Protein AF-A0AB34G7E0-F1 (afdb_monomer_lite)

Radius of gyration: 24.96 Å; chains: 1; bounding box: 68×30×69 Å

Sequence (109 aa):
MFFPPKDTCLTAKNKTSCTASSSSLFYYLYVFILGQLLLGTGGTPLYTLGTAFIDDSVPTYKSSLYIGIGYSMSILGPAVGYVLGGQLLAMYIDVDLGQRQGNIYFSFI

Secondary structure (DSSP, 8-state):
-PPPP-------S--S-----HHHHHHHHHHHHHHHHHHHHHHHHHHHHHHHHHHHHS-TTSHHHHHHHHHHHHHHHHHHHHHHHHHHHHHHHHHHHHHHHHHHHHH--

Structure (mmCIF, N/CA/C/O backbone):
data_AF-A0AB34G7E0-F1
#
_entry.id   AF-A0AB34G7E0-F1
#
loop_
_atom_site.group_PDB
_atom_site.id
_atom_site.type_symbol
_atom_site.label_atom_id
_atom_site.label_alt_id
_atom_site.label_comp_id
_atom_site.label_asym_id
_atom_site.label_entity_id
_atom_site.label_seq_id
_atom_site.pdbx_PDB_ins_code
_atom_site.Cartn_x
_atom_site.Cartn_y
_atom_site.Cartn_z
_atom_site.occupancy
_atom_site.B_iso_or_equiv
_atom_site.auth_seq_id
_atom_site.auth_comp_id
_atom_site.auth_asym_id
_atom_site.auth_atom_id
_atom_site.pdbx_PDB_model_num
ATOM 1 N N . MET A 1 1 ? 18.840 -18.120 5.432 1.00 37.62 1 MET A N 1
ATOM 2 C CA . MET A 1 1 ? 19.385 -17.947 4.070 1.00 37.62 1 MET A CA 1
ATOM 3 C C . MET A 1 1 ? 19.069 -16.525 3.638 1.00 37.62 1 MET A C 1
ATOM 5 O O . MET A 1 1 ? 17.991 -16.258 3.132 1.00 37.62 1 MET A O 1
ATOM 9 N N . PHE A 1 2 ? 19.947 -15.596 4.012 1.00 39.34 2 PHE A N 1
ATOM 10 C CA . PHE A 1 2 ? 19.809 -14.167 3.742 1.00 39.34 2 PHE A CA 1
ATOM 11 C C . PHE A 1 2 ? 20.472 -13.917 2.387 1.00 39.34 2 PHE A C 1
ATOM 13 O O . PHE A 1 2 ? 21.656 -14.209 2.227 1.00 39.34 2 PHE A O 1
ATOM 20 N N . PHE A 1 3 ? 19.701 -13.492 1.390 1.00 44.53 3 PHE A N 1
ATOM 21 C CA . PHE A 1 3 ? 20.242 -13.167 0.074 1.00 44.53 3 PHE A CA 1
ATOM 22 C C . PHE A 1 3 ? 21.044 -11.861 0.206 1.00 44.53 3 PHE A C 1
ATOM 24 O O . PHE A 1 3 ? 20.474 -10.876 0.681 1.00 44.53 3 PHE A O 1
ATOM 31 N N . PRO A 1 4 ? 22.342 -11.818 -0.148 1.00 50.31 4 PRO A N 1
ATOM 32 C CA . PRO A 1 4 ? 23.071 -10.558 -0.172 1.00 50.31 4 PRO A CA 1
ATOM 33 C C . PRO A 1 4 ? 22.435 -9.607 -1.205 1.00 50.31 4 PRO A C 1
ATOM 35 O O . PRO A 1 4 ? 22.046 -10.061 -2.290 1.00 50.31 4 PRO A O 1
ATOM 38 N N . PRO A 1 5 ? 22.304 -8.305 -0.890 1.00 54.41 5 PRO A N 1
ATOM 39 C CA . PRO A 1 5 ? 21.828 -7.313 -1.844 1.00 54.41 5 PRO A CA 1
ATOM 40 C C . PRO A 1 5 ? 22.773 -7.285 -3.049 1.00 54.41 5 PRO A C 1
ATOM 42 O O . PRO A 1 5 ? 23.992 -7.385 -2.908 1.00 54.41 5 PRO A O 1
ATOM 45 N N . LYS A 1 6 ? 22.205 -7.191 -4.255 1.00 50.41 6 LYS A N 1
ATOM 46 C CA . LYS A 1 6 ? 22.954 -7.064 -5.511 1.00 50.41 6 LYS A CA 1
ATOM 47 C C . LYS A 1 6 ? 23.559 -5.663 -5.646 1.00 50.41 6 LYS A C 1
ATOM 49 O O . LYS A 1 6 ? 23.287 -4.958 -6.612 1.00 50.41 6 LYS A O 1
ATOM 54 N N . ASP A 1 7 ? 24.450 -5.309 -4.731 1.00 50.94 7 ASP A N 1
ATOM 55 C CA . ASP A 1 7 ? 25.400 -4.214 -4.899 1.00 50.94 7 ASP A CA 1
ATOM 56 C C . ASP A 1 7 ? 26.570 -4.747 -5.724 1.00 50.94 7 ASP A C 1
ATOM 58 O O . ASP A 1 7 ? 27.663 -5.035 -5.236 1.00 50.94 7 ASP A O 1
ATOM 62 N N . THR A 1 8 ? 26.311 -4.950 -7.015 1.00 56.44 8 THR A N 1
ATOM 63 C CA . THR A 1 8 ? 27.343 -5.354 -7.972 1.00 56.44 8 THR A CA 1
ATOM 64 C C . THR A 1 8 ? 28.206 -4.134 -8.294 1.00 56.44 8 THR A C 1
ATOM 66 O O . THR A 1 8 ? 28.153 -3.594 -9.392 1.00 56.44 8 THR A O 1
ATOM 69 N N . CYS A 1 9 ? 29.015 -3.685 -7.335 1.00 55.59 9 CYS A N 1
ATOM 70 C CA . CYS A 1 9 ? 30.207 -2.891 -7.616 1.00 55.59 9 CYS A CA 1
ATOM 71 C C . CYS A 1 9 ? 31.407 -3.843 -7.655 1.00 55.59 9 CYS A C 1
ATOM 73 O O . CYS A 1 9 ? 32.305 -3.812 -6.819 1.00 55.59 9 CYS A O 1
ATOM 75 N N . LEU A 1 10 ? 31.386 -4.754 -8.628 1.00 55.25 10 LEU A N 1
ATOM 76 C CA . LEU A 1 10 ? 32.569 -5.496 -9.039 1.00 55.25 10 LEU A CA 1
ATOM 77 C C . LEU A 1 10 ? 33.052 -4.912 -10.362 1.00 55.25 10 LEU A C 1
ATOM 79 O O . LEU A 1 10 ? 32.735 -5.396 -11.441 1.00 55.25 10 LEU A O 1
ATOM 83 N N . THR A 1 11 ? 33.843 -3.852 -10.270 1.00 50.22 11 THR A N 1
ATOM 84 C CA . THR A 1 11 ? 34.901 -3.572 -11.244 1.00 50.22 11 THR A CA 1
ATOM 85 C C . THR A 1 11 ? 36.055 -2.966 -10.469 1.00 50.22 11 THR A C 1
ATOM 87 O O . THR A 1 11 ? 36.132 -1.767 -10.206 1.00 50.22 11 THR A O 1
ATOM 90 N N . ALA A 1 12 ? 36.957 -3.847 -10.047 1.00 59.81 12 ALA A N 1
ATOM 91 C CA . ALA A 1 12 ? 38.297 -3.443 -9.687 1.00 59.81 12 ALA A CA 1
ATOM 92 C C . ALA A 1 12 ? 38.921 -2.697 -10.883 1.00 59.81 12 ALA A C 1
ATOM 94 O O . ALA A 1 12 ? 38.929 -3.215 -11.996 1.00 59.81 12 ALA A O 1
ATOM 95 N N . LYS A 1 13 ? 39.486 -1.515 -10.600 1.00 57.91 13 LYS A N 1
ATOM 96 C CA . LYS A 1 13 ? 40.381 -0.707 -11.454 1.00 57.91 13 LYS A CA 1
ATOM 97 C C . LYS A 1 13 ? 39.755 0.087 -12.617 1.00 57.91 13 LYS A C 1
ATOM 99 O O . LYS A 1 13 ? 40.060 -0.180 -13.770 1.00 57.91 13 LYS A O 1
ATOM 104 N N . ASN A 1 14 ? 39.065 1.190 -12.319 1.00 60.66 14 ASN A N 1
ATOM 105 C CA . ASN A 1 14 ? 39.534 2.531 -12.715 1.00 60.66 14 ASN A CA 1
ATOM 106 C C . ASN A 1 14 ? 38.753 3.607 -11.945 1.00 60.66 14 ASN A C 1
ATOM 108 O O . ASN A 1 14 ? 37.554 3.491 -11.709 1.00 60.66 14 ASN A O 1
ATOM 112 N N . LYS A 1 15 ? 39.457 4.637 -11.494 1.00 62.06 15 LYS A N 1
ATOM 113 C CA . LYS A 1 15 ? 38.958 5.663 -10.587 1.00 62.06 15 LYS A CA 1
ATOM 114 C C . LYS A 1 15 ? 38.216 6.729 -11.393 1.00 62.06 15 LYS A C 1
ATOM 116 O O . LYS A 1 15 ? 38.884 7.650 -11.830 1.00 62.06 15 LYS A O 1
ATOM 121 N N . THR A 1 16 ? 36.890 6.625 -11.532 1.00 52.41 16 THR A N 1
ATOM 122 C CA . THR A 1 16 ? 35.964 7.781 -11.611 1.00 52.41 16 THR A CA 1
ATOM 123 C C . THR A 1 16 ? 34.492 7.351 -11.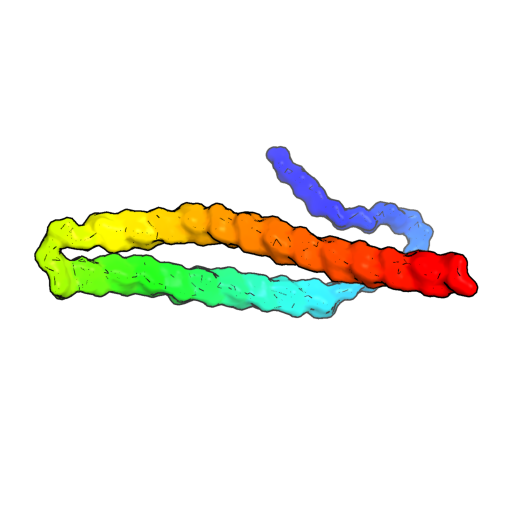684 1.00 52.41 16 THR A C 1
ATOM 125 O O . THR A 1 16 ? 34.035 6.773 -12.662 1.00 52.41 16 THR A O 1
ATOM 128 N N . SER A 1 17 ? 33.749 7.736 -10.642 1.00 47.50 17 SER A N 1
ATOM 129 C CA . SER A 1 17 ? 32.301 7.989 -10.662 1.00 47.50 17 SER A CA 1
ATOM 130 C C . SER A 1 17 ? 31.362 6.781 -10.746 1.00 47.50 17 SER A C 1
ATOM 132 O O . SER A 1 17 ? 30.557 6.653 -11.662 1.00 47.50 17 SER A O 1
ATOM 134 N N . CYS A 1 18 ? 31.319 5.990 -9.671 1.00 54.16 18 CYS A N 1
ATOM 135 C CA . CYS A 1 18 ? 30.024 5.477 -9.223 1.00 54.16 18 CYS A CA 1
ATOM 136 C C . CYS A 1 18 ? 29.202 6.674 -8.716 1.00 54.16 18 CYS A C 1
ATOM 138 O O . CYS A 1 18 ? 29.187 6.956 -7.519 1.00 54.16 18 CYS A O 1
ATOM 140 N N . THR A 1 19 ? 28.544 7.413 -9.613 1.00 51.47 19 THR A N 1
ATOM 141 C CA . THR A 1 19 ? 27.424 8.262 -9.199 1.00 51.47 19 THR A CA 1
ATOM 142 C C . THR A 1 19 ? 26.296 7.306 -8.858 1.00 51.47 19 THR A C 1
ATOM 144 O O . THR A 1 19 ? 25.448 6.984 -9.688 1.00 51.47 19 THR A O 1
ATOM 147 N N . ALA A 1 20 ? 26.293 6.822 -7.617 1.00 59.12 20 ALA A N 1
ATOM 148 C CA . ALA A 1 20 ? 25.029 6.519 -6.984 1.00 59.12 20 ALA A CA 1
ATOM 149 C C . ALA A 1 20 ? 24.216 7.811 -7.124 1.00 59.12 20 ALA A C 1
ATOM 151 O O . ALA A 1 20 ? 24.564 8.836 -6.537 1.00 59.12 20 ALA A O 1
ATOM 152 N N . SER A 1 21 ? 23.208 7.812 -7.997 1.00 56.06 21 SER A N 1
ATOM 153 C CA . SER A 1 21 ? 22.235 8.900 -8.095 1.00 56.06 21 SER A CA 1
ATOM 154 C C . SER A 1 21 ? 21.362 8.848 -6.840 1.00 56.06 21 SER A C 1
ATOM 156 O O . SER A 1 21 ? 20.166 8.567 -6.881 1.00 56.06 21 SER A O 1
ATOM 158 N N . SER A 1 22 ? 21.992 9.033 -5.680 1.00 58.19 22 SER A N 1
ATOM 159 C CA . SER A 1 22 ? 21.395 8.835 -4.368 1.00 58.19 22 SER A CA 1
ATOM 160 C C . SER A 1 22 ? 20.245 9.820 -4.163 1.00 58.19 22 SER A C 1
ATOM 162 O O . SER A 1 22 ? 19.269 9.498 -3.501 1.00 58.19 22 SER A O 1
ATOM 164 N N . SER A 1 23 ? 20.309 10.992 -4.805 1.00 62.22 23 SER A N 1
ATOM 165 C CA . SER A 1 23 ? 19.302 12.049 -4.682 1.00 62.22 23 SER A CA 1
ATOM 166 C C . SER A 1 23 ? 17.903 11.618 -5.145 1.00 62.22 23 SER A C 1
ATOM 168 O O . SER A 1 23 ? 16.927 11.915 -4.461 1.00 62.22 23 SER A O 1
ATOM 170 N N . SER A 1 24 ? 17.793 10.865 -6.246 1.00 66.62 24 SER A N 1
ATOM 171 C CA . SER A 1 24 ? 16.493 10.399 -6.758 1.00 66.62 24 SER A CA 1
ATOM 172 C C . SER A 1 24 ? 15.922 9.231 -5.948 1.00 66.62 24 SER A C 1
ATOM 174 O O . SER A 1 24 ? 14.721 9.185 -5.684 1.00 66.62 24 SER A O 1
ATOM 176 N N . LEU A 1 25 ? 16.783 8.324 -5.479 1.00 76.31 25 LEU A N 1
ATOM 177 C CA . LEU A 1 25 ? 16.378 7.170 -4.678 1.00 76.31 25 LEU A CA 1
ATOM 178 C C . LEU A 1 25 ? 15.793 7.601 -3.324 1.00 76.31 25 LEU A C 1
ATOM 180 O O . LEU A 1 25 ? 14.755 7.086 -2.910 1.00 76.31 25 LEU A O 1
ATOM 184 N N . PHE A 1 26 ? 16.419 8.574 -2.653 1.00 83.94 26 PHE A N 1
ATOM 185 C CA . PHE A 1 26 ? 15.941 9.060 -1.355 1.00 83.94 26 PHE A CA 1
ATOM 186 C C . PHE A 1 26 ? 14.540 9.672 -1.431 1.00 83.94 26 PHE A C 1
ATOM 188 O O . PHE A 1 26 ? 13.756 9.492 -0.502 1.00 83.94 26 PHE A O 1
ATOM 195 N N . TYR A 1 27 ? 14.197 10.335 -2.538 1.00 86.25 27 TYR A N 1
ATOM 196 C CA . TYR A 1 27 ? 12.853 10.873 -2.747 1.00 86.25 27 TYR A CA 1
ATOM 197 C C . TYR A 1 27 ? 11.794 9.761 -2.818 1.00 86.25 27 TYR A C 1
ATOM 199 O O . TYR A 1 27 ? 10.781 9.828 -2.123 1.00 86.25 27 TYR A O 1
ATOM 207 N N . TYR A 1 28 ? 12.059 8.693 -3.579 1.00 88.19 28 TYR A N 1
ATOM 208 C CA . TYR A 1 28 ? 11.166 7.530 -3.647 1.00 88.19 28 TYR A CA 1
ATOM 209 C C . TYR A 1 28 ? 11.017 6.827 -2.295 1.00 88.19 28 TYR A C 1
ATOM 211 O O . TYR A 1 28 ? 9.903 6.488 -1.898 1.00 88.19 28 TYR A O 1
ATOM 219 N N . LEU A 1 29 ? 12.120 6.647 -1.562 1.00 90.69 29 LEU A N 1
ATOM 220 C CA . LEU A 1 29 ? 12.082 6.051 -0.225 1.00 90.69 29 LEU A CA 1
ATOM 221 C C . LEU A 1 29 ? 11.282 6.912 0.757 1.00 90.69 29 LEU A C 1
ATOM 223 O O . LEU A 1 29 ? 10.520 6.374 1.556 1.00 90.69 29 LEU A O 1
ATOM 227 N N . TYR A 1 30 ? 11.404 8.237 0.679 1.00 91.38 30 TYR A N 1
ATOM 228 C CA . TYR A 1 30 ? 10.656 9.151 1.536 1.00 91.38 30 TYR A CA 1
ATOM 229 C C . TYR A 1 30 ? 9.144 9.062 1.294 1.00 91.38 30 TYR A C 1
ATOM 231 O O . TYR A 1 30 ? 8.378 8.897 2.243 1.00 91.38 30 TYR A O 1
ATOM 239 N N . VAL A 1 31 ? 8.713 9.090 0.028 1.00 93.19 31 VAL A N 1
ATOM 240 C CA . VAL A 1 31 ? 7.294 8.925 -0.335 1.00 93.19 31 VAL A CA 1
ATOM 241 C C . VAL A 1 31 ? 6.777 7.546 0.085 1.00 93.19 31 VAL A C 1
ATOM 243 O O . VAL A 1 31 ? 5.663 7.441 0.596 1.00 93.19 31 VAL A O 1
ATOM 246 N N . PHE A 1 32 ? 7.591 6.496 -0.053 1.00 93.25 32 PHE A N 1
ATOM 247 C CA . PHE A 1 32 ? 7.236 5.150 0.395 1.00 93.25 32 PHE A CA 1
ATOM 248 C C . PHE A 1 32 ? 7.040 5.074 1.916 1.00 93.25 32 PHE A C 1
ATOM 250 O O . PHE A 1 32 ? 6.034 4.539 2.383 1.00 93.25 32 PHE A O 1
ATOM 257 N N . ILE A 1 33 ? 7.961 5.647 2.696 1.00 94.75 33 ILE A N 1
ATOM 258 C CA . ILE A 1 33 ? 7.875 5.673 4.163 1.00 94.75 33 ILE A CA 1
ATOM 259 C C . ILE A 1 33 ? 6.650 6.471 4.619 1.00 94.75 33 ILE A C 1
ATOM 261 O O . ILE A 1 33 ? 5.917 6.005 5.491 1.00 94.75 33 ILE A O 1
ATOM 265 N N . LEU A 1 34 ? 6.387 7.634 4.012 1.00 94.69 34 LEU A N 1
ATOM 266 C CA . LEU A 1 34 ? 5.180 8.412 4.301 1.00 94.69 34 LEU A CA 1
ATOM 267 C C . LEU A 1 34 ? 3.904 7.648 3.945 1.00 94.69 34 LEU A C 1
ATOM 269 O O . LEU A 1 34 ? 2.955 7.665 4.725 1.00 94.69 34 LEU A O 1
ATOM 273 N N . GLY A 1 35 ? 3.884 6.945 2.811 1.00 94.44 35 GLY A N 1
ATOM 274 C CA . GLY A 1 35 ? 2.759 6.102 2.413 1.00 94.44 35 GLY A CA 1
ATOM 275 C C . GLY A 1 35 ? 2.474 5.008 3.441 1.00 94.44 35 GLY A C 1
ATOM 276 O O . GLY A 1 35 ? 1.343 4.887 3.904 1.00 94.44 35 GLY A O 1
ATOM 277 N N . GLN A 1 36 ? 3.503 4.269 3.863 1.00 92.12 36 GLN A N 1
ATOM 278 C CA . GLN A 1 36 ? 3.388 3.217 4.881 1.00 92.12 36 GLN A CA 1
ATOM 279 C C . GLN A 1 36 ? 2.952 3.771 6.243 1.00 92.12 36 GLN A C 1
ATOM 281 O O . GLN A 1 36 ? 2.168 3.132 6.947 1.00 92.12 36 GLN A O 1
ATOM 286 N N . LEU A 1 37 ? 3.416 4.973 6.599 1.00 94.00 37 LEU A N 1
ATOM 287 C CA . LEU A 1 37 ? 2.975 5.664 7.805 1.00 94.00 37 LEU A CA 1
ATOM 288 C C . LEU A 1 37 ? 1.488 6.018 7.714 1.00 94.00 37 LEU A C 1
ATOM 290 O O . LEU A 1 37 ? 0.749 5.687 8.634 1.00 94.00 37 LEU A O 1
ATOM 294 N N . LEU A 1 38 ? 1.034 6.613 6.605 1.00 92.00 38 LEU A N 1
ATOM 295 C CA . LEU A 1 38 ? -0.379 6.944 6.392 1.00 92.00 38 LEU A CA 1
ATOM 296 C C . LEU A 1 38 ? -1.272 5.698 6.400 1.00 92.00 38 LEU A C 1
ATOM 298 O O . LEU A 1 38 ? -2.327 5.710 7.034 1.00 92.00 38 LEU A O 1
ATOM 302 N N . LEU A 1 39 ? -0.835 4.624 5.737 1.00 88.19 39 LEU A N 1
ATOM 303 C CA . LEU A 1 39 ? -1.499 3.317 5.746 1.00 88.19 39 LEU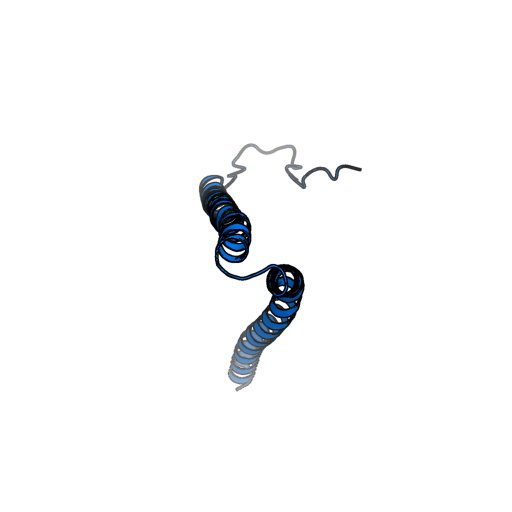 A CA 1
ATOM 304 C C . LEU A 1 39 ? -1.653 2.786 7.176 1.00 88.19 39 LEU A C 1
ATOM 306 O O . LEU A 1 39 ? -2.747 2.372 7.559 1.00 88.19 39 LEU A O 1
ATOM 310 N N . GLY A 1 40 ? -0.594 2.869 7.985 1.00 88.00 40 GLY A N 1
ATOM 311 C CA . GLY A 1 40 ? -0.642 2.533 9.406 1.00 88.00 40 GLY A CA 1
ATOM 312 C C . GLY A 1 40 ? -1.607 3.435 10.176 1.00 88.00 40 GLY A C 1
ATOM 313 O O . GLY A 1 40 ? -2.553 2.948 10.785 1.00 88.00 40 GLY A O 1
ATOM 314 N N . THR A 1 41 ? -1.431 4.756 10.112 1.00 86.56 41 THR A N 1
ATOM 315 C CA . THR A 1 41 ? -2.246 5.716 10.875 1.00 86.56 41 THR A CA 1
ATOM 316 C C . THR A 1 41 ? -3.707 5.760 10.455 1.00 86.56 41 THR A C 1
ATOM 318 O O . THR A 1 41 ? -4.522 6.203 11.249 1.00 86.56 41 THR A O 1
ATOM 321 N N . GLY A 1 42 ? -4.055 5.336 9.238 1.00 82.44 42 GLY A N 1
ATOM 322 C CA . GLY A 1 42 ? -5.440 5.190 8.793 1.00 82.44 42 GLY A CA 1
ATOM 323 C C . GLY A 1 42 ? -6.035 3.850 9.220 1.00 82.44 42 GLY A C 1
ATOM 324 O O . GLY A 1 42 ? -7.165 3.807 9.697 1.00 82.44 42 GLY A O 1
ATOM 325 N N . GLY A 1 43 ? -5.260 2.766 9.118 1.00 80.75 43 GLY A N 1
ATOM 326 C CA . GLY A 1 43 ? -5.698 1.423 9.494 1.00 80.75 43 GLY A CA 1
ATOM 327 C C . GLY A 1 43 ? -5.953 1.266 10.993 1.00 80.75 43 GLY A C 1
ATOM 328 O O . GLY A 1 43 ? -6.965 0.688 11.377 1.00 80.75 43 GLY A O 1
ATOM 329 N N . THR A 1 44 ? -5.088 1.814 11.850 1.00 82.56 44 THR A N 1
ATOM 330 C CA . THR A 1 44 ? -5.185 1.644 13.310 1.00 82.56 44 THR A CA 1
ATOM 331 C C . THR A 1 44 ? -6.444 2.265 13.929 1.00 82.56 44 THR A C 1
ATOM 333 O O . THR A 1 44 ? -7.143 1.549 14.640 1.00 82.56 44 THR A O 1
ATOM 336 N N . PRO A 1 45 ? -6.799 3.545 13.690 1.00 73.12 45 PRO A N 1
ATOM 337 C CA . PRO A 1 45 ? -8.042 4.113 14.192 1.00 73.12 45 PRO A CA 1
ATOM 338 C C . PRO A 1 45 ? -9.253 3.570 13.440 1.00 73.12 45 PRO A C 1
ATOM 340 O O . PRO A 1 45 ? -10.295 3.447 14.054 1.00 73.12 45 PRO A O 1
ATOM 343 N N . LEU A 1 46 ? -9.164 3.189 12.164 1.00 72.75 46 LEU A N 1
ATOM 344 C CA . LEU A 1 46 ? -10.305 2.578 11.473 1.00 72.75 46 LEU A CA 1
ATOM 345 C C . LEU A 1 46 ? -10.619 1.188 12.050 1.00 72.75 46 LEU A C 1
ATOM 347 O O . LEU A 1 46 ? -11.783 0.868 12.266 1.00 72.75 46 LEU A O 1
ATOM 351 N N . TYR A 1 47 ? -9.592 0.410 12.399 1.00 66.81 47 TYR A N 1
ATOM 352 C CA . TYR A 1 47 ? -9.740 -0.860 13.108 1.00 66.81 47 TYR A CA 1
ATOM 353 C C . TYR A 1 47 ? -10.218 -0.647 14.557 1.00 66.81 47 TYR A C 1
ATOM 355 O O . TYR A 1 47 ? -11.234 -1.210 14.944 1.00 66.81 47 TYR A O 1
ATOM 363 N N . THR A 1 48 ? -9.564 0.227 15.333 1.00 72.44 48 THR A N 1
ATOM 364 C CA . THR A 1 48 ? -9.903 0.512 16.745 1.00 72.44 48 THR A CA 1
ATOM 365 C C . THR A 1 48 ? -11.232 1.252 16.915 1.00 72.44 48 THR A C 1
ATOM 367 O O . THR A 1 48 ? -12.114 0.779 17.633 1.00 72.44 48 THR A O 1
ATOM 370 N N . LEU A 1 49 ? -11.404 2.409 16.266 1.00 67.19 49 LEU A N 1
ATOM 371 C CA . LEU A 1 49 ? -12.645 3.185 16.320 1.00 67.19 49 LEU A CA 1
ATOM 372 C C . LEU A 1 49 ? -13.767 2.421 15.634 1.00 67.19 49 LEU A C 1
ATOM 374 O O . LEU A 1 49 ? -14.873 2.479 16.135 1.00 67.19 49 LEU A O 1
ATOM 378 N N . GLY A 1 50 ? -13.504 1.670 14.558 1.00 68.00 50 GLY A N 1
ATOM 379 C CA . GLY A 1 50 ? -14.512 0.830 13.910 1.00 68.00 50 GLY A CA 1
ATOM 380 C C . GLY A 1 50 ? -15.091 -0.210 14.866 1.00 68.00 50 GLY A C 1
ATOM 381 O O . GLY A 1 50 ? -16.308 -0.284 15.007 1.00 68.00 50 GLY A O 1
ATOM 382 N N . THR A 1 51 ? -14.242 -0.952 15.587 1.00 60.81 51 THR A N 1
ATOM 383 C CA . THR A 1 51 ? -14.714 -1.919 16.593 1.00 60.81 51 THR A CA 1
ATOM 384 C C . THR A 1 51 ? -15.415 -1.250 17.774 1.00 60.81 51 THR A C 1
ATOM 386 O O . THR A 1 51 ? -16.435 -1.759 18.227 1.00 60.81 51 THR A O 1
ATOM 389 N N . ALA A 1 52 ? -14.928 -0.090 18.229 1.00 68.31 52 ALA A N 1
ATOM 390 C CA . ALA A 1 52 ? -15.533 0.643 19.342 1.00 68.31 52 ALA A CA 1
ATOM 391 C C . ALA A 1 52 ? -16.883 1.286 18.964 1.00 68.31 52 ALA A C 1
ATOM 393 O O . ALA A 1 52 ? -17.812 1.270 19.762 1.0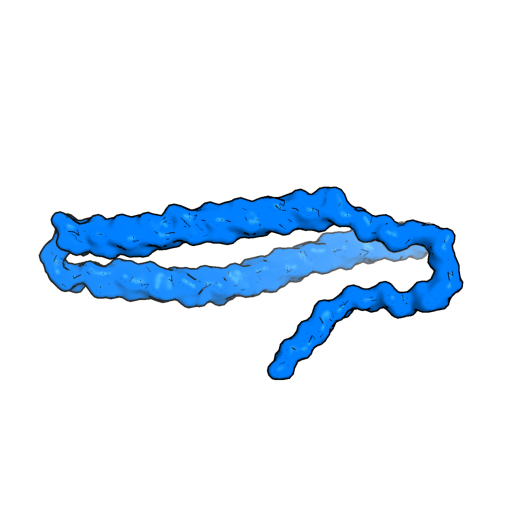0 68.31 52 ALA A O 1
ATOM 394 N N . PHE A 1 53 ? -17.037 1.789 17.731 1.00 62.94 53 PHE A N 1
ATOM 395 C CA . PHE A 1 53 ? -18.299 2.357 17.230 1.00 62.94 53 PHE A CA 1
ATOM 396 C C . PHE A 1 53 ? -19.407 1.303 17.132 1.00 62.94 53 PHE A C 1
ATOM 398 O O . PHE A 1 53 ? -20.586 1.610 17.294 1.00 62.94 53 PHE A O 1
ATOM 405 N N . ILE A 1 54 ? -19.028 0.057 16.836 1.00 60.91 54 ILE A N 1
ATOM 406 C CA . ILE A 1 54 ? -19.949 -1.080 16.768 1.00 60.91 54 ILE A CA 1
ATOM 407 C C . ILE A 1 54 ? -20.335 -1.561 18.175 1.00 60.91 54 ILE A C 1
ATOM 409 O O . ILE A 1 54 ? -21.467 -2.007 18.362 1.00 60.91 54 ILE A O 1
ATOM 413 N N . ASP A 1 55 ? -19.422 -1.469 19.144 1.00 64.25 55 ASP A N 1
ATOM 414 C CA . ASP A 1 55 ? -19.662 -1.869 20.536 1.00 64.25 55 ASP A CA 1
ATOM 415 C C . ASP A 1 55 ? -20.639 -0.919 21.258 1.00 64.25 55 ASP A C 1
ATOM 417 O O . ASP A 1 55 ? -21.491 -1.371 22.020 1.00 64.25 55 ASP A O 1
ATOM 421 N N . ASP A 1 56 ? -20.588 0.384 20.953 1.00 66.12 56 ASP A N 1
ATOM 422 C CA . ASP A 1 56 ? -21.297 1.415 21.729 1.00 66.12 56 ASP A CA 1
ATOM 423 C C . ASP A 1 56 ? -22.748 1.705 21.267 1.00 66.12 56 ASP A C 1
ATOM 425 O O . ASP A 1 56 ? -23.498 2.371 21.973 1.00 66.12 56 ASP A O 1
ATOM 429 N N . SER A 1 57 ? -23.200 1.229 20.092 1.00 60.25 57 SER A N 1
ATOM 430 C CA . SER A 1 57 ? -24.495 1.667 19.506 1.00 60.25 57 SER A CA 1
ATOM 431 C C . SER A 1 57 ? -25.529 0.588 19.122 1.00 60.25 57 SER A C 1
ATOM 433 O O . SER A 1 57 ? -26.629 0.962 18.715 1.00 60.25 57 SER A O 1
ATOM 435 N N . VAL A 1 58 ? -25.284 -0.727 19.268 1.00 48.31 58 VAL A N 1
ATOM 436 C CA . VAL A 1 58 ? -26.294 -1.783 18.972 1.00 48.31 58 VAL A CA 1
ATOM 437 C C . VAL A 1 58 ? -26.125 -3.024 19.877 1.00 48.31 58 VAL A C 1
ATOM 439 O O . VAL A 1 58 ? -25.001 -3.480 20.062 1.00 48.31 58 VAL A O 1
ATOM 442 N N . PRO A 1 59 ? -27.209 -3.647 20.401 1.00 51.25 59 PRO A N 1
ATOM 443 C CA . PRO A 1 59 ? -27.127 -4.885 21.186 1.00 51.25 59 PRO A CA 1
ATOM 444 C C . PRO A 1 59 ? -26.408 -6.021 20.428 1.00 51.25 59 PRO A C 1
ATOM 446 O O . PRO A 1 59 ? -26.621 -6.212 19.230 1.00 51.25 59 PRO A O 1
ATOM 449 N N . THR A 1 60 ? -25.596 -6.783 21.170 1.00 54.03 60 THR A N 1
ATOM 450 C CA . THR A 1 60 ? -24.542 -7.787 20.850 1.00 54.03 60 THR A CA 1
ATOM 451 C C . THR A 1 60 ? -24.699 -8.757 19.656 1.00 54.03 60 THR A C 1
ATOM 453 O O . THR A 1 60 ? -23.780 -9.516 19.358 1.00 54.03 60 THR A O 1
ATOM 456 N N . TYR A 1 61 ? -25.805 -8.739 18.914 1.00 55.31 61 TYR A N 1
ATOM 457 C CA . TYR A 1 61 ? -26.131 -9.678 17.832 1.00 55.31 61 TYR A CA 1
ATOM 458 C C . TYR A 1 61 ? -25.530 -9.329 16.451 1.00 55.31 61 TYR A C 1
ATOM 460 O O . TYR A 1 61 ? -25.328 -10.224 15.631 1.00 55.31 61 TYR A O 1
ATOM 468 N N . LYS A 1 62 ? -25.229 -8.056 16.152 1.00 55.56 62 LYS A N 1
ATOM 469 C CA . LYS A 1 62 ? -24.742 -7.631 14.814 1.00 55.56 62 LYS A CA 1
ATOM 470 C C . LYS A 1 62 ? -23.252 -7.278 14.747 1.00 55.56 62 LYS A C 1
ATOM 472 O O . LYS A 1 62 ? -22.731 -7.074 13.652 1.00 55.56 62 LYS A O 1
ATOM 477 N N . SER A 1 63 ? -22.567 -7.255 15.889 1.00 62.06 63 SER A N 1
ATOM 478 C CA . SER A 1 63 ? -21.167 -6.825 15.994 1.00 62.06 63 SER A CA 1
ATOM 479 C C . SER A 1 63 ? -20.193 -7.761 15.259 1.00 62.06 63 SER A C 1
ATOM 481 O O . SER A 1 63 ? -19.336 -7.321 14.491 1.00 62.06 63 SER A O 1
ATOM 483 N N . SER A 1 64 ? -20.407 -9.076 15.368 1.00 66.06 64 SER A N 1
ATOM 484 C CA . SER A 1 64 ? -19.577 -10.089 14.700 1.00 66.06 64 SER A CA 1
ATOM 485 C C . SER A 1 64 ? -19.669 -10.047 13.171 1.00 66.06 64 SER A C 1
ATOM 487 O O . SER A 1 64 ? -18.682 -10.321 12.489 1.00 66.06 64 SER A O 1
ATOM 489 N N . LEU A 1 65 ? -20.827 -9.663 12.622 1.00 67.94 65 LEU A N 1
ATOM 490 C CA . LEU A 1 65 ? -21.029 -9.550 11.178 1.00 67.94 65 LEU A CA 1
ATOM 491 C C . LEU A 1 65 ? -20.157 -8.434 10.589 1.00 67.94 65 LEU A C 1
ATOM 493 O O . LEU A 1 65 ? -19.524 -8.630 9.558 1.00 67.94 65 LEU A O 1
ATOM 497 N N . TYR A 1 66 ? -20.090 -7.280 11.252 1.00 67.75 66 TYR A N 1
ATOM 498 C CA . TYR A 1 66 ? -19.345 -6.122 10.755 1.00 67.75 66 TYR A CA 1
ATOM 499 C C . TYR A 1 66 ? -17.826 -6.328 10.839 1.00 67.75 66 TYR A C 1
ATOM 501 O O . TYR A 1 66 ? -17.104 -5.996 9.898 1.00 67.75 66 TYR A O 1
ATOM 509 N N . ILE A 1 67 ? -17.349 -6.954 11.922 1.00 74.75 67 ILE A N 1
ATOM 510 C CA . ILE A 1 67 ? -15.949 -7.387 12.035 1.00 74.75 67 ILE A CA 1
ATOM 511 C C . ILE A 1 67 ? -15.627 -8.428 10.955 1.00 74.75 67 ILE A C 1
ATOM 513 O O . ILE A 1 67 ? -14.599 -8.327 10.284 1.00 74.75 67 ILE A O 1
ATOM 517 N N . GLY A 1 68 ? -16.528 -9.390 10.729 1.00 78.62 68 GLY A N 1
ATOM 518 C CA . GLY A 1 68 ? -16.391 -10.386 9.665 1.00 78.62 68 GLY A CA 1
ATOM 519 C C . GLY A 1 68 ? -16.303 -9.760 8.271 1.00 78.62 68 GLY A C 1
ATOM 520 O O . GLY A 1 68 ? -15.440 -10.141 7.479 1.00 78.62 68 GLY A O 1
ATOM 521 N N . ILE A 1 69 ? -17.129 -8.748 7.986 1.00 80.00 69 ILE A N 1
ATOM 522 C CA . ILE A 1 69 ? -17.074 -7.990 6.729 1.00 80.00 69 ILE A CA 1
ATOM 523 C C . ILE A 1 69 ? -15.727 -7.262 6.604 1.00 80.00 69 ILE A C 1
ATOM 525 O O . ILE A 1 69 ? -15.079 -7.383 5.565 1.00 80.00 69 ILE A O 1
ATOM 529 N N . GLY A 1 70 ? -15.243 -6.594 7.657 1.00 77.62 70 GLY A N 1
ATOM 530 C CA . GLY A 1 70 ? -13.936 -5.919 7.652 1.00 77.62 70 GLY A CA 1
ATOM 531 C C . GLY A 1 70 ? -12.753 -6.858 7.366 1.00 77.62 70 GLY A C 1
ATOM 532 O O . GLY A 1 70 ? -11.887 -6.549 6.539 1.00 77.62 70 GLY A O 1
ATOM 533 N N . TYR A 1 71 ? -12.751 -8.048 7.971 1.00 80.81 71 TYR A N 1
ATOM 534 C CA . TYR A 1 71 ? -11.746 -9.078 7.684 1.00 80.81 71 TYR A CA 1
ATOM 535 C C . TYR A 1 71 ? -11.865 -9.627 6.261 1.00 80.81 71 TYR A C 1
ATOM 537 O O . TYR A 1 71 ? -10.852 -9.791 5.580 1.00 80.81 71 TYR A O 1
ATOM 545 N N . SER A 1 72 ? -13.087 -9.864 5.777 1.00 86.62 72 SER A N 1
ATOM 546 C CA . SER A 1 72 ? -13.299 -10.327 4.403 1.00 86.62 72 SER A CA 1
ATOM 547 C C . SER A 1 72 ? -12.811 -9.299 3.378 1.00 86.62 72 SER A C 1
ATOM 549 O O . SER A 1 72 ? -12.124 -9.667 2.429 1.00 86.62 72 SER A O 1
ATOM 551 N N . MET A 1 73 ? -13.043 -8.005 3.620 1.00 84.06 73 MET A N 1
ATOM 552 C CA . MET A 1 73 ? -12.574 -6.918 2.759 1.00 84.06 73 MET A CA 1
ATOM 553 C C . MET A 1 73 ? -11.042 -6.862 2.700 1.00 84.06 73 MET A C 1
ATOM 555 O O . MET A 1 73 ? -10.476 -6.584 1.645 1.00 84.06 73 MET A O 1
ATOM 559 N N . SER A 1 74 ? -10.364 -7.196 3.803 1.00 84.56 74 SER A N 1
ATOM 560 C CA . SER A 1 74 ? -8.897 -7.287 3.856 1.00 84.56 74 SER A CA 1
ATOM 561 C C . SER A 1 74 ? -8.336 -8.410 2.976 1.00 84.56 74 SER A C 1
ATOM 563 O O . SER A 1 74 ? -7.237 -8.275 2.448 1.00 84.56 74 SER A O 1
ATOM 565 N N . ILE A 1 75 ? -9.082 -9.504 2.787 1.00 88.31 75 ILE A N 1
ATOM 566 C CA . ILE A 1 75 ? -8.694 -10.623 1.910 1.00 88.31 75 ILE A CA 1
ATOM 567 C C . ILE A 1 75 ? -9.109 -10.346 0.458 1.00 88.31 75 ILE A C 1
ATOM 569 O O . ILE A 1 75 ? -8.373 -10.661 -0.480 1.00 88.31 75 ILE A O 1
ATOM 573 N N . LEU A 1 76 ? -10.271 -9.722 0.263 1.00 91.25 76 LEU A N 1
ATOM 574 C CA . LEU A 1 76 ? -10.773 -9.353 -1.058 1.00 91.25 76 LEU A CA 1
ATOM 575 C C . LEU A 1 76 ? -9.967 -8.215 -1.690 1.00 91.25 76 LEU A C 1
ATOM 577 O O . LEU A 1 76 ? -9.788 -8.222 -2.902 1.00 91.25 76 LEU A O 1
ATOM 581 N N . GLY A 1 77 ? -9.442 -7.275 -0.901 1.00 89.50 77 GLY A N 1
ATOM 582 C CA . GLY A 1 77 ? -8.630 -6.158 -1.389 1.00 89.50 77 GLY A CA 1
ATOM 583 C C . GLY A 1 77 ? -7.453 -6.608 -2.267 1.00 89.50 77 GLY A C 1
ATOM 584 O O . GLY A 1 77 ? -7.385 -6.196 -3.425 1.00 89.50 77 GLY A O 1
ATOM 585 N N . PRO A 1 78 ? -6.568 -7.501 -1.781 1.00 90.81 78 PRO A N 1
ATOM 586 C CA . PRO A 1 78 ? -5.507 -8.093 -2.588 1.00 90.81 78 PRO A CA 1
ATOM 587 C C . PRO A 1 78 ? -6.035 -8.823 -3.825 1.00 90.81 78 PRO A C 1
ATOM 589 O O . PRO A 1 78 ? -5.512 -8.615 -4.915 1.00 90.81 78 PRO A O 1
ATOM 592 N N . ALA A 1 79 ? -7.086 -9.639 -3.690 1.00 94.00 79 ALA A N 1
ATOM 593 C CA . ALA A 1 79 ? -7.638 -10.408 -4.807 1.00 94.00 79 ALA A CA 1
ATOM 594 C C . ALA A 1 79 ? -8.155 -9.501 -5.938 1.00 94.00 79 ALA A C 1
ATOM 596 O O . ALA A 1 79 ? -7.782 -9.673 -7.098 1.00 94.00 79 ALA A O 1
ATOM 597 N N . VAL A 1 80 ? -8.959 -8.493 -5.595 1.00 95.06 80 VAL A N 1
ATOM 598 C CA . VAL A 1 80 ? -9.483 -7.502 -6.545 1.00 95.06 80 VAL A CA 1
ATOM 599 C C . VAL A 1 80 ? -8.345 -6.664 -7.130 1.00 95.06 80 VAL A C 1
ATOM 601 O O . VAL A 1 80 ? -8.322 -6.423 -8.336 1.00 95.06 80 VAL A O 1
ATOM 604 N N . GLY A 1 81 ? -7.369 -6.270 -6.310 1.00 93.88 81 GLY A N 1
ATOM 605 C CA . GLY A 1 81 ? -6.191 -5.527 -6.753 1.00 93.88 81 GLY A CA 1
ATOM 606 C C . GLY A 1 81 ? -5.353 -6.286 -7.783 1.00 93.88 81 GLY A C 1
ATOM 607 O O . GLY A 1 81 ? -4.946 -5.695 -8.781 1.00 93.88 81 GLY A O 1
ATOM 608 N N . TYR A 1 82 ? -5.149 -7.594 -7.6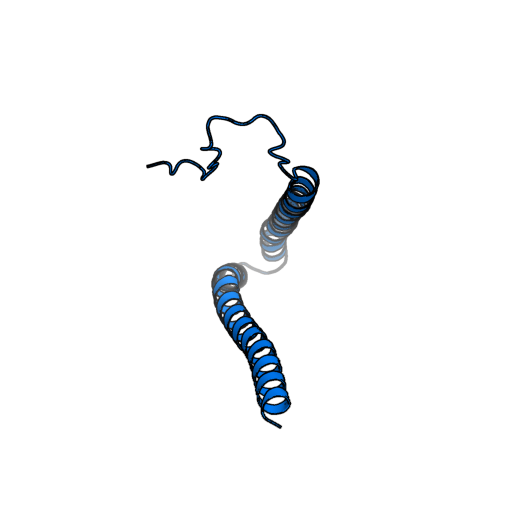02 1.00 94.50 82 TYR A N 1
ATOM 609 C CA . TYR A 1 82 ? -4.455 -8.430 -8.588 1.00 94.50 82 TYR A CA 1
ATOM 610 C C . TYR A 1 82 ? -5.222 -8.530 -9.907 1.00 94.50 82 TYR A C 1
ATOM 612 O O . TYR A 1 82 ? -4.613 -8.407 -10.969 1.00 94.50 82 TYR A O 1
ATOM 620 N N . VAL A 1 83 ? -6.546 -8.713 -9.854 1.00 95.56 83 VAL A N 1
ATOM 621 C CA . VAL A 1 83 ? -7.381 -8.767 -11.065 1.00 95.56 83 VAL A CA 1
ATOM 622 C C . VAL A 1 83 ? -7.304 -7.442 -11.822 1.00 95.56 83 VAL A C 1
ATOM 624 O O . VAL A 1 83 ? -6.979 -7.431 -13.006 1.00 95.56 83 VAL A O 1
ATOM 627 N N . LEU A 1 84 ? -7.536 -6.316 -11.144 1.00 95.25 84 LEU A N 1
ATOM 628 C CA . LEU A 1 84 ? -7.480 -4.991 -11.766 1.00 95.25 84 LEU A CA 1
ATOM 629 C C . LEU A 1 84 ? -6.074 -4.643 -12.269 1.00 95.25 84 LEU A C 1
ATOM 631 O O . LEU A 1 84 ? -5.939 -4.098 -13.362 1.00 95.25 84 LEU A O 1
ATOM 635 N N . GLY A 1 85 ? -5.029 -4.996 -11.517 1.00 94.31 85 GLY A N 1
ATOM 636 C CA . GLY A 1 85 ? -3.639 -4.817 -11.936 1.00 94.31 85 GLY A CA 1
ATOM 637 C C . GLY A 1 85 ? -3.299 -5.620 -13.193 1.00 94.31 85 GLY A C 1
ATOM 638 O O . GLY A 1 85 ? -2.630 -5.103 -14.086 1.00 94.31 85 GLY A O 1
ATOM 639 N N . GLY A 1 86 ? -3.819 -6.845 -13.308 1.00 93.44 86 GLY A N 1
ATOM 640 C CA . GLY A 1 86 ? -3.699 -7.662 -14.517 1.00 93.44 86 GLY A CA 1
ATOM 641 C C . GLY A 1 86 ? -4.393 -7.033 -15.727 1.00 93.44 86 GLY A C 1
ATOM 642 O O . GLY A 1 86 ? -3.800 -6.954 -16.802 1.00 93.44 86 GLY A O 1
ATOM 643 N N . GLN A 1 87 ? -5.608 -6.507 -15.546 1.00 92.81 87 GLN A N 1
ATOM 644 C CA . GLN A 1 87 ? -6.336 -5.825 -16.624 1.00 92.81 87 GLN A CA 1
ATOM 645 C C . GLN A 1 87 ? -5.654 -4.521 -17.057 1.00 92.81 87 GLN A C 1
ATOM 647 O O . GLN A 1 87 ? -5.583 -4.228 -18.250 1.00 92.81 87 GLN A O 1
ATOM 652 N N . LEU A 1 88 ? -5.115 -3.750 -16.109 1.00 92.56 88 LEU A N 1
ATOM 653 C CA . LEU A 1 88 ? -4.346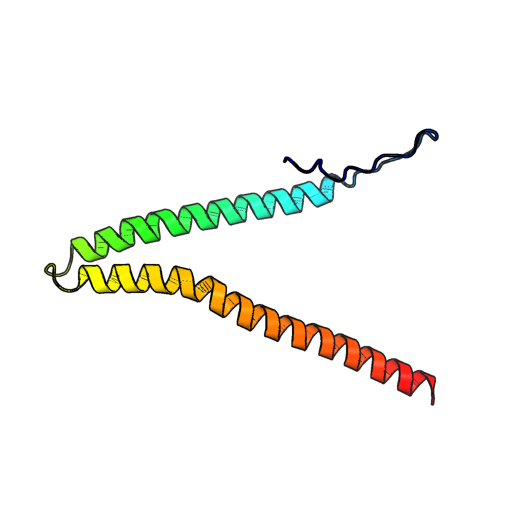 -2.543 -16.409 1.00 92.56 88 LEU A CA 1
ATOM 654 C C . LEU A 1 88 ? -3.091 -2.881 -17.224 1.00 92.56 88 LEU A C 1
ATOM 656 O O . LEU A 1 88 ? -2.771 -2.186 -18.187 1.00 92.56 88 LEU A O 1
ATOM 660 N N . LEU A 1 89 ? -2.405 -3.972 -16.867 1.00 89.94 89 LEU A N 1
ATOM 661 C CA . LEU A 1 89 ? -1.237 -4.440 -17.605 1.00 89.94 89 LEU A CA 1
ATOM 662 C C . LEU A 1 89 ? -1.602 -4.846 -19.038 1.00 89.94 89 LEU A C 1
ATOM 664 O O . LEU A 1 89 ? -0.856 -4.522 -19.959 1.00 89.94 89 LEU A O 1
ATOM 668 N N . ALA A 1 90 ? -2.758 -5.486 -19.234 1.00 88.31 90 ALA A N 1
ATOM 669 C CA . ALA A 1 90 ? -3.268 -5.828 -20.560 1.00 88.31 90 ALA A CA 1
ATOM 670 C C . ALA A 1 90 ? -3.540 -4.581 -21.426 1.00 88.31 90 ALA A C 1
ATOM 672 O O . ALA A 1 90 ? -3.190 -4.573 -22.602 1.00 88.31 90 ALA A O 1
ATOM 673 N N . MET A 1 91 ? -4.086 -3.499 -20.856 1.00 88.25 91 MET A N 1
ATOM 674 C CA . MET A 1 91 ? -4.222 -2.232 -21.594 1.00 88.25 91 MET A CA 1
ATOM 675 C C . MET A 1 91 ? -2.867 -1.580 -21.896 1.00 88.25 91 MET A C 1
ATOM 677 O O . MET A 1 91 ? -2.676 -1.039 -22.981 1.00 88.25 91 MET A O 1
ATOM 681 N N . TYR A 1 92 ? -1.916 -1.630 -20.959 1.00 86.44 92 TYR A N 1
ATOM 682 C CA . TYR A 1 92 ? -0.585 -1.044 -21.149 1.00 86.44 92 TYR A CA 1
ATOM 683 C C . TYR A 1 92 ? 0.151 -1.661 -22.346 1.00 86.44 92 TYR A C 1
ATOM 685 O O . TYR A 1 92 ? 0.720 -0.937 -23.163 1.00 86.44 92 TYR A O 1
ATOM 693 N N . ILE A 1 93 ? 0.101 -2.990 -22.481 1.00 88.31 93 ILE A N 1
ATOM 694 C CA . ILE A 1 93 ? 0.726 -3.685 -23.615 1.00 88.31 93 ILE A CA 1
ATOM 695 C C . ILE A 1 93 ? -0.017 -3.445 -24.932 1.00 88.31 93 ILE A C 1
ATOM 697 O O . ILE A 1 93 ? 0.629 -3.358 -25.970 1.00 88.31 93 ILE A O 1
ATOM 701 N N . ASP A 1 94 ? -1.345 -3.313 -24.910 1.00 83.00 94 ASP A N 1
ATOM 702 C CA . ASP A 1 94 ? -2.139 -3.095 -26.125 1.00 83.00 94 ASP A CA 1
ATOM 703 C C . ASP A 1 94 ? -1.859 -1.713 -26.739 1.00 83.00 94 ASP A C 1
ATOM 705 O O . ASP A 1 94 ? -1.699 -1.578 -27.952 1.00 83.00 94 ASP A O 1
ATOM 709 N N . VAL A 1 95 ? -1.662 -0.694 -25.896 1.00 82.56 95 VAL A N 1
ATOM 710 C CA . VAL A 1 95 ? -1.224 0.640 -26.338 1.00 82.56 95 VAL A CA 1
ATOM 711 C C . VAL A 1 95 ? 0.184 0.598 -26.955 1.00 82.56 95 VAL A C 1
ATOM 713 O O . VAL A 1 95 ? 0.403 1.215 -28.000 1.00 82.56 95 VAL A O 1
ATOM 716 N N . ASP A 1 96 ? 1.130 -0.151 -26.371 1.00 79.31 96 ASP A N 1
ATOM 717 C CA . ASP A 1 96 ? 2.491 -0.309 -26.924 1.00 79.31 96 ASP A CA 1
ATOM 718 C C . ASP A 1 96 ? 2.482 -1.063 -28.266 1.00 79.31 96 ASP A C 1
ATOM 720 O O . ASP A 1 96 ? 3.133 -0.658 -29.235 1.00 79.31 96 ASP A O 1
ATOM 724 N N . LEU A 1 97 ? 1.691 -2.136 -28.355 1.00 78.00 97 LEU A N 1
ATOM 725 C CA . LEU A 1 97 ? 1.549 -2.945 -29.564 1.00 78.00 97 LEU A CA 1
ATOM 726 C C . LEU A 1 97 ? 0.831 -2.185 -30.685 1.00 78.00 97 LEU A C 1
ATOM 728 O O . LEU A 1 97 ? 1.256 -2.279 -31.838 1.00 78.00 97 LEU A O 1
ATOM 732 N N . GLY A 1 98 ? -0.192 -1.388 -30.367 1.00 73.19 98 GLY A N 1
ATOM 733 C CA . GLY A 1 98 ? -0.872 -0.514 -31.324 1.00 73.19 98 GLY A CA 1
ATOM 734 C C . GLY A 1 98 ? 0.049 0.568 -31.897 1.00 73.19 98 GLY A C 1
ATOM 735 O O . GLY A 1 98 ? 0.043 0.812 -33.106 1.00 73.19 98 GLY A O 1
ATOM 736 N N . GLN A 1 99 ? 0.913 1.163 -31.067 1.00 69.69 99 GLN A N 1
ATOM 737 C CA . GLN A 1 99 ? 1.949 2.096 -31.531 1.00 69.69 99 GLN A CA 1
ATOM 738 C C . GLN A 1 99 ? 2.994 1.400 -32.414 1.00 69.69 99 GLN A C 1
ATOM 740 O O . GLN A 1 99 ? 3.380 1.932 -33.459 1.00 69.69 99 GLN A O 1
ATOM 745 N N . ARG A 1 100 ? 3.425 0.185 -32.049 1.00 63.69 100 ARG A N 1
ATOM 746 C CA . ARG A 1 100 ? 4.370 -0.596 -32.861 1.00 63.69 100 ARG A CA 1
ATOM 747 C C . ARG A 1 100 ? 3.791 -1.030 -34.202 1.00 63.69 100 ARG A C 1
ATOM 749 O O . ARG A 1 100 ? 4.488 -0.910 -35.206 1.00 63.69 100 ARG A O 1
ATOM 756 N N . GLN A 1 101 ? 2.546 -1.501 -34.255 1.00 64.12 101 GLN A N 1
ATOM 757 C CA . GLN A 1 101 ? 1.925 -1.900 -35.522 1.00 64.12 101 GLN A CA 1
ATOM 758 C C . GLN A 1 101 ? 1.740 -0.711 -36.472 1.00 64.12 101 GLN A C 1
ATOM 760 O O . GLN A 1 101 ? 2.047 -0.845 -37.655 1.00 64.12 101 GLN A O 1
ATOM 765 N N . GLY A 1 102 ? 1.323 0.456 -35.964 1.00 61.69 102 GLY A N 1
ATOM 766 C CA . GLY A 1 102 ? 1.214 1.677 -36.769 1.00 61.69 102 GLY A CA 1
ATOM 767 C C . GLY A 1 102 ? 2.559 2.138 -37.340 1.00 61.69 102 GLY A C 1
ATOM 768 O O . GLY A 1 102 ? 2.635 2.517 -38.506 1.00 61.69 102 GLY A O 1
ATOM 769 N N . ASN A 1 103 ? 3.640 2.028 -36.561 1.00 60.47 103 ASN A N 1
ATOM 770 C CA . ASN A 1 103 ? 4.978 2.419 -37.007 1.00 60.47 103 ASN A CA 1
ATOM 771 C C . ASN A 1 103 ? 5.602 1.416 -38.002 1.00 60.47 103 ASN A C 1
ATOM 773 O O . ASN A 1 103 ? 6.338 1.815 -38.900 1.00 60.47 103 ASN A O 1
ATOM 777 N N . ILE A 1 104 ? 5.292 0.117 -37.884 1.00 64.56 104 ILE A N 1
ATOM 778 C CA . ILE A 1 104 ? 5.755 -0.910 -38.835 1.00 64.56 104 ILE A CA 1
ATOM 779 C C . ILE A 1 104 ? 4.985 -0.820 -40.161 1.00 64.56 104 ILE A C 1
ATOM 781 O O . ILE A 1 104 ? 5.607 -0.919 -41.214 1.00 64.56 104 ILE A O 1
ATOM 785 N N . TYR A 1 105 ? 3.670 -0.573 -40.136 1.00 60.78 105 TYR A N 1
ATOM 786 C CA . TYR A 1 105 ? 2.889 -0.338 -41.358 1.00 60.78 105 TYR A CA 1
ATOM 787 C C . TYR A 1 105 ? 3.306 0.949 -42.081 1.00 60.78 105 TYR A C 1
ATOM 789 O O . TYR A 1 105 ? 3.421 0.943 -43.301 1.00 60.78 105 TYR A O 1
ATOM 797 N N . PHE A 1 106 ? 3.586 2.032 -41.348 1.00 60.66 106 PHE A N 1
ATOM 798 C CA . PHE A 1 106 ? 4.080 3.283 -41.937 1.00 60.66 106 PHE A CA 1
ATOM 799 C C . PHE A 1 106 ? 5.516 3.164 -42.478 1.00 60.66 106 PHE A C 1
ATOM 801 O O . PHE A 1 106 ? 5.892 3.902 -43.376 1.00 60.66 106 PHE A O 1
ATOM 808 N N . SER A 1 107 ? 6.320 2.229 -41.962 1.00 59.53 107 SER A N 1
ATOM 809 C CA . SER A 1 107 ? 7.663 1.947 -42.487 1.00 59.53 107 SER A CA 1
ATOM 810 C C . SER A 1 107 ? 7.668 1.018 -43.711 1.00 59.53 107 SER A C 1
ATOM 812 O O . SER A 1 107 ? 8.722 0.865 -44.328 1.00 59.53 107 SER A O 1
ATOM 814 N N . PHE A 1 108 ? 6.548 0.355 -44.023 1.00 58.56 108 PHE A N 1
ATOM 815 C CA . PHE A 1 108 ? 6.404 -0.571 -45.157 1.00 58.56 108 PHE A CA 1
ATOM 816 C C . PHE A 1 108 ? 5.547 0.001 -46.304 1.00 58.56 108 PHE A C 1
ATOM 818 O O . PHE A 1 108 ? 5.323 -0.698 -47.295 1.00 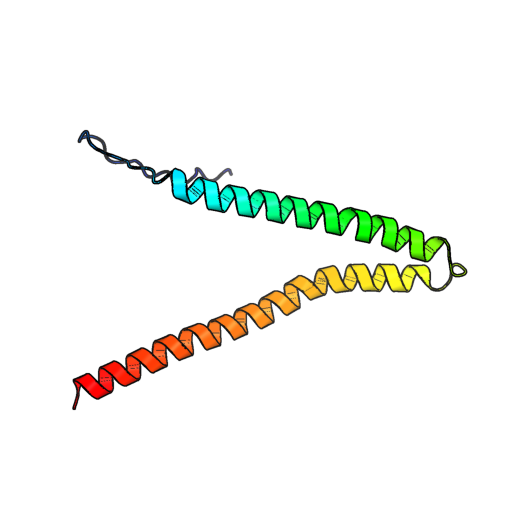58.56 108 PHE A O 1
ATOM 825 N N . ILE A 1 109 ? 5.072 1.245 -46.164 1.00 59.84 109 ILE A N 1
ATOM 826 C CA . ILE A 1 109 ? 4.453 2.066 -47.216 1.00 59.84 109 ILE A CA 1
ATOM 827 C C . ILE A 1 109 ? 5.486 3.066 -47.749 1.00 59.84 109 ILE A C 1
ATOM 829 O O . ILE A 1 109 ? 5.409 3.386 -48.955 1.00 59.84 109 ILE A O 1
#

pLDDT: mean 72.74, std 15.88, range [37.62, 95.56]

InterPro domains:
  IPR004156 Organic anion transporter polypeptide [PF03137] (13-97)
  IPR004156 Organic anion transporter polypeptide [PTHR11388] (6-100)
  IPR036259 MFS transporter superfamily [G3DSA:1.20.1250.20] (16-105)
  IPR036259 MFS transporter superfamily [SSF103473] (27-90)

Foldseek 3Di:
DDDPPPPPPPDPDDDDDPPPVVVVVVVVVVVVVVVVVVVVVVVVCCVVVVLVVLVPPDPPPCSVVSVVVVVVCVVVVVVVVVVVVVVVVVVVVVVVVVVVVVVVVVVVD

Organism: Eschrichtius robustus (NCBI:txid9764)